Protein AF-F0XWU5-F1 (afdb_monomer)

InterPro domains:
  IPR020471 Aldo-keto reductase [PR00069] (4-21)
  IPR020471 Aldo-keto reductase [PR00069] (38-67)
  IPR020471 Aldo-keto reductase [PTHR43827] (1-117)
  IPR023210 NADP-dependent oxidoreductase domain [PF00248] (1-75)
  IPR036812 NAD(P)-dependent oxidoreductase domain superfamily [G3DSA:3.20.20.100] (1-117)
  IPR036812 NAD(P)-dependent oxidoreductase domain superfamily [SSF51430] (1-117)

Organism: Aureococcus anophagefferens (NCBI:txid44056)

Mean predicted aligned error: 3.56 Å

Nearest PDB structures (foldseek):
  5jh1-assembly1_A  TM=9.362E-01  e=3.352E-09  Zea mays
  7f7j-assembly1_A-2  TM=9.513E-01  e=6.546E-09  Echinochloa colona
  5jh2-assembly1_A  TM=9.355E-01  e=9.780E-09  Zea mays
  4gac-assembly1_A  TM=9.478E-01  e=1.562E-08  Mus musculus
  3fx4-assembly1_A  TM=9.391E-01  e=2.854E-08  Sus scrofa

pLDDT: mean 94.15, std 7.0, range [68.81, 98.56]

Structure (mmCIF, N/CA/C/O backbone):
data_AF-F0XWU5-F1
#
_entry.id   AF-F0XWU5-F1
#
loop_
_atom_site.group_PDB
_atom_site.id
_atom_site.type_symbol
_atom_site.label_atom_id
_atom_site.label_alt_id
_atom_site.label_comp_id
_atom_site.label_asym_id
_atom_site.label_entity_id
_atom_site.label_seq_id
_atom_site.pdbx_PDB_ins_code
_atom_site.Cartn_x
_atom_site.Cartn_y
_atom_site.Cartn_z
_atom_site.occupancy
_atom_site.B_iso_or_equiv
_atom_site.auth_seq_id
_atom_site.auth_comp_id
_atom_site.auth_asym_id
_atom_site.auth_atom_id
_atom_site.pdbx_PDB_model_num
ATOM 1 N N . TRP A 1 1 ? -3.313 8.050 18.732 1.00 96.31 1 TRP A N 1
ATOM 2 C CA . TRP A 1 1 ? -4.480 7.362 18.143 1.00 96.31 1 TRP A CA 1
ATOM 3 C C . TRP A 1 1 ? -5.770 7.791 18.822 1.00 96.31 1 TRP A C 1
ATOM 5 O O . TRP A 1 1 ? -6.628 8.289 18.120 1.00 96.31 1 TRP A O 1
ATOM 15 N N . THR A 1 2 ? -5.887 7.705 20.153 1.00 96.94 2 THR A N 1
ATOM 16 C CA . THR A 1 2 ? -7.088 8.124 20.908 1.00 96.94 2 THR A CA 1
ATOM 17 C C . THR A 1 2 ? -7.624 9.510 20.526 1.00 96.94 2 THR A C 1
ATOM 19 O O . THR A 1 2 ? -8.811 9.639 20.256 1.00 96.94 2 THR A O 1
ATOM 22 N N . GLU A 1 3 ? -6.754 10.516 20.405 1.00 97.62 3 GLU A N 1
ATOM 23 C CA . GLU A 1 3 ? -7.139 11.867 19.953 1.00 97.62 3 GLU A CA 1
ATOM 24 C C . GLU A 1 3 ? -7.689 11.881 18.513 1.00 97.62 3 GLU A C 1
ATOM 26 O O . GLU A 1 3 ? -8.661 12.566 18.220 1.00 97.62 3 GLU A O 1
ATOM 31 N N . LEU A 1 4 ? -7.125 11.070 17.608 1.00 97.94 4 LEU A N 1
ATOM 32 C CA . LEU A 1 4 ? -7.639 10.928 16.239 1.00 97.94 4 LEU A CA 1
ATOM 33 C C . LEU A 1 4 ? -9.029 10.282 16.237 1.00 97.94 4 LEU A C 1
ATOM 35 O O . LEU A 1 4 ? -9.899 10.673 15.462 1.00 97.94 4 LEU A O 1
ATOM 39 N N . GLU A 1 5 ? -9.259 9.310 17.122 1.00 98.38 5 GLU A N 1
ATOM 40 C CA . GLU A 1 5 ? -10.584 8.717 17.291 1.00 98.38 5 GLU A CA 1
ATOM 41 C C . GLU A 1 5 ? -11.604 9.728 17.815 1.00 98.38 5 GLU A C 1
ATOM 43 O O . GLU A 1 5 ? -12.754 9.703 17.386 1.00 98.38 5 GLU A O 1
ATOM 48 N N . GLU A 1 6 ? -11.204 10.625 18.715 1.00 98.31 6 GLU A N 1
ATOM 49 C CA . GLU A 1 6 ? -12.055 11.722 19.180 1.00 98.31 6 GLU A CA 1
ATOM 5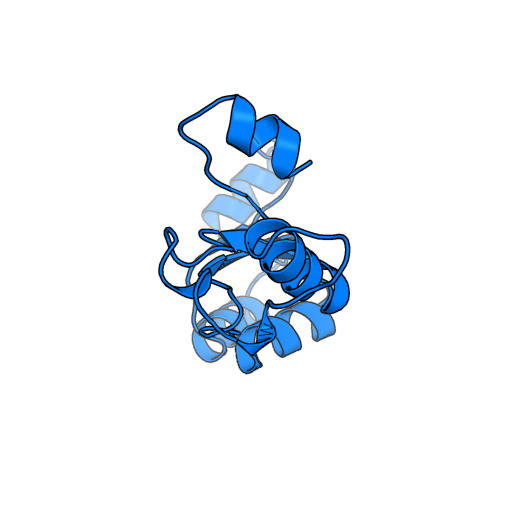0 C C . GLU A 1 6 ? -12.402 12.677 18.036 1.00 98.31 6 GLU A C 1
ATOM 52 O O . GLU A 1 6 ? -13.583 12.910 17.790 1.00 98.31 6 GLU A O 1
ATOM 57 N N . MET A 1 7 ? -11.418 13.097 17.235 1.00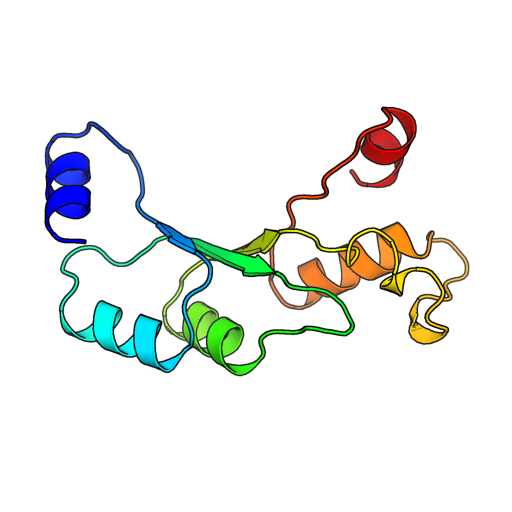 98.25 7 MET A N 1
ATOM 58 C CA . MET A 1 7 ? -11.669 13.914 16.039 1.00 98.25 7 MET A CA 1
ATOM 59 C C . MET A 1 7 ? -12.637 13.243 15.054 1.00 98.25 7 MET A C 1
ATOM 61 O O . MET A 1 7 ? -13.459 13.918 14.432 1.00 98.25 7 MET A O 1
ATOM 65 N N . HIS A 1 8 ? -12.559 11.918 14.900 1.00 98.38 8 HIS A N 1
ATOM 66 C CA . HIS A 1 8 ? -13.512 11.167 14.086 1.00 98.38 8 HIS A CA 1
ATOM 67 C C . HIS A 1 8 ? -14.916 11.164 14.711 1.00 98.38 8 HIS A C 1
ATOM 69 O O . HIS A 1 8 ? -15.900 11.379 14.005 1.00 98.38 8 HIS A O 1
ATOM 75 N N . ARG A 1 9 ? -15.039 10.940 16.028 1.00 98.06 9 ARG A N 1
ATOM 76 C CA . ARG A 1 9 ? -16.335 10.963 16.743 1.00 98.06 9 ARG A CA 1
ATOM 77 C C . ARG A 1 9 ? -16.998 12.341 16.698 1.00 98.06 9 ARG A C 1
ATOM 79 O O . ARG A 1 9 ? -18.214 12.421 16.576 1.00 98.06 9 ARG A O 1
ATOM 86 N N . GLU A 1 10 ? -16.204 13.405 16.740 1.00 98.31 10 GLU A N 1
ATOM 87 C CA . GLU A 1 10 ? -16.653 14.791 16.574 1.00 98.31 10 GLU A CA 1
ATOM 88 C C . GLU A 1 10 ? -17.018 15.144 15.119 1.00 98.31 10 GLU A C 1
ATOM 90 O O . GLU A 1 10 ? -17.480 16.251 14.849 1.00 98.31 10 GLU A O 1
ATOM 95 N N . GLY A 1 11 ? -16.790 14.238 14.161 1.00 98.06 11 GLY A N 1
ATOM 96 C CA . GLY A 1 11 ? -17.083 14.461 12.745 1.00 98.06 11 GLY A CA 1
ATOM 97 C C . GLY A 1 11 ? -16.094 15.385 12.024 1.00 98.06 11 GLY A C 1
ATOM 98 O O . GLY A 1 11 ? -16.362 15.791 10.895 1.00 98.06 11 GLY A O 1
ATOM 99 N N . LYS A 1 12 ? -14.941 15.708 12.630 1.00 98.31 12 LYS A N 1
ATOM 100 C CA . LYS A 1 12 ? -13.900 16.556 12.011 1.00 98.31 12 LYS A CA 1
ATOM 101 C C . LYS A 1 12 ? -13.182 15.853 10.860 1.00 98.31 12 LYS A C 1
ATOM 103 O O . LYS A 1 12 ? -12.686 16.506 9.945 1.00 98.31 12 LYS A O 1
ATOM 108 N N . VAL A 1 13 ? -13.116 14.524 10.910 1.00 98.00 13 VAL A N 1
ATOM 109 C CA . VAL A 1 13 ? -12.517 13.674 9.875 1.00 98.00 13 VAL A CA 1
ATOM 110 C C . VAL A 1 13 ? -13.427 12.485 9.583 1.00 98.00 13 VAL A C 1
ATOM 112 O O . VAL A 1 13 ? -14.087 11.967 10.478 1.00 98.00 13 VAL A O 1
ATOM 115 N N . ARG A 1 14 ? -13.461 12.044 8.320 1.00 97.62 14 ARG A N 1
ATOM 116 C CA . ARG A 1 14 ? -14.330 10.937 7.869 1.00 97.62 14 ARG A CA 1
ATOM 117 C C . ARG A 1 14 ? -13.704 9.550 8.011 1.00 97.62 14 ARG A C 1
ATOM 119 O O . ARG A 1 14 ? -14.414 8.558 7.937 1.00 97.62 14 ARG A O 1
ATOM 126 N N . ALA A 1 15 ? -12.380 9.482 8.112 1.00 97.25 15 ALA A N 1
ATOM 127 C CA . ALA A 1 15 ? -11.623 8.241 8.187 1.00 97.25 15 ALA A CA 1
ATOM 128 C C . ALA A 1 15 ? -10.273 8.503 8.857 1.00 97.25 15 ALA A C 1
ATOM 130 O O . ALA A 1 15 ? -9.759 9.622 8.804 1.00 97.25 15 ALA A O 1
ATOM 131 N N . LEU A 1 16 ? -9.705 7.460 9.458 1.00 98.38 16 LEU A N 1
ATOM 132 C CA . LEU A 1 16 ? -8.388 7.488 10.087 1.00 98.38 16 LEU A CA 1
ATOM 133 C C . LEU A 1 16 ? -7.441 6.560 9.336 1.00 98.38 16 LEU A C 1
ATOM 135 O O . LEU A 1 16 ? -7.856 5.511 8.849 1.00 98.38 16 LEU A O 1
ATOM 139 N N . GLY A 1 17 ? -6.168 6.923 9.271 1.00 97.88 17 GLY A N 1
ATOM 140 C CA . GLY A 1 17 ? -5.134 6.125 8.629 1.00 97.88 17 GLY A CA 1
ATOM 141 C C . GLY A 1 17 ? -3.842 6.149 9.423 1.00 97.88 17 GLY A C 1
ATOM 142 O O . GLY A 1 17 ? -3.667 6.966 10.329 1.00 97.88 17 GLY A O 1
ATOM 143 N N . VAL A 1 18 ? -2.943 5.242 9.075 1.00 98.25 18 VAL A N 1
ATOM 144 C CA . VAL A 1 18 ? -1.571 5.209 9.585 1.00 98.25 18 VAL A CA 1
ATOM 145 C C . VAL A 1 18 ? -0.601 5.136 8.419 1.00 98.25 18 VAL A C 1
ATOM 147 O O . VAL A 1 18 ? -0.968 4.694 7.332 1.00 98.25 18 VAL A O 1
ATOM 150 N N . CYS A 1 19 ? 0.645 5.536 8.640 1.00 97.38 19 CYS A N 1
ATOM 151 C CA . CYS A 1 19 ? 1.684 5.394 7.637 1.00 97.38 19 CYS A CA 1
ATOM 152 C C . CYS A 1 19 ? 3.011 4.950 8.248 1.00 97.38 19 CYS A C 1
ATOM 154 O O . CYS A 1 19 ? 3.284 5.223 9.418 1.00 97.38 19 CYS A O 1
ATOM 156 N N . ASN A 1 20 ? 3.827 4.259 7.447 1.00 96.69 20 ASN A N 1
ATOM 157 C CA . ASN A 1 20 ? 5.208 3.883 7.770 1.00 96.69 20 ASN A CA 1
ATOM 158 C C . ASN A 1 20 ? 5.372 3.162 9.130 1.00 96.69 20 ASN A C 1
ATOM 160 O O . ASN A 1 20 ? 6.336 3.397 9.860 1.00 96.69 20 ASN A O 1
ATOM 164 N N . MET A 1 21 ? 4.429 2.280 9.482 1.00 96.81 21 MET A N 1
ATOM 165 C CA . MET A 1 21 ? 4.501 1.454 10.695 1.00 96.81 21 MET A CA 1
ATOM 166 C C . MET A 1 21 ? 4.887 0.015 10.351 1.00 96.81 21 MET A C 1
ATOM 168 O O . MET A 1 21 ? 4.253 -0.630 9.527 1.00 96.81 21 MET A O 1
ATOM 172 N N . SER A 1 22 ? 5.863 -0.547 11.058 1.00 96.25 22 SER A N 1
ATOM 173 C CA . SER A 1 22 ? 6.144 -1.987 10.980 1.00 96.25 22 SER A CA 1
ATOM 174 C C . SER A 1 22 ? 4.919 -2.836 11.365 1.00 96.25 22 SER A C 1
ATOM 176 O O . SER A 1 22 ? 4.070 -2.400 12.151 1.00 96.25 22 SER A O 1
ATOM 178 N N . ALA A 1 23 ? 4.857 -4.085 10.891 1.00 96.88 23 ALA A N 1
ATOM 179 C CA . ALA A 1 23 ? 3.780 -5.010 11.256 1.00 96.88 23 ALA A CA 1
ATOM 180 C C . ALA A 1 23 ? 3.592 -5.148 12.788 1.00 96.88 23 ALA A C 1
ATOM 182 O O . ALA A 1 23 ? 2.459 -4.992 13.242 1.00 96.88 23 ALA A O 1
ATOM 183 N N . PRO A 1 24 ? 4.645 -5.282 13.629 1.00 97.88 24 PRO A N 1
ATOM 184 C CA . PRO A 1 24 ? 4.467 -5.318 15.085 1.00 97.88 24 PRO A CA 1
ATOM 185 C C . PRO A 1 24 ? 3.909 -4.019 15.679 1.00 97.88 24 PRO A C 1
ATOM 187 O O . PRO A 1 24 ? 3.201 -4.052 16.686 1.00 97.88 24 PRO A O 1
ATOM 190 N N . GLN A 1 25 ? 4.236 -2.857 15.104 1.00 97.69 25 GLN A N 1
ATOM 191 C CA . GLN A 1 25 ? 3.648 -1.588 15.540 1.00 97.69 25 GLN A CA 1
ATOM 192 C C . GLN A 1 25 ? 2.158 -1.525 15.185 1.00 97.69 25 GLN A C 1
ATOM 194 O O . GLN A 1 25 ? 1.362 -1.114 16.032 1.00 97.69 25 GLN A O 1
ATOM 199 N N . LEU A 1 26 ? 1.782 -1.958 13.976 1.00 98.25 26 LEU A N 1
ATOM 200 C CA . LEU A 1 26 ? 0.384 -2.024 13.552 1.00 98.25 26 LEU A CA 1
ATOM 201 C C . LEU A 1 26 ? -0.405 -3.022 14.412 1.00 98.25 26 LEU A C 1
ATOM 203 O O . LEU A 1 26 ? -1.453 -2.667 14.939 1.00 98.25 26 LEU A O 1
ATOM 207 N N . GLU A 1 27 ? 0.120 -4.220 14.670 1.00 98.12 27 GLU A N 1
ATOM 208 C CA . GLU A 1 27 ? -0.523 -5.192 15.567 1.00 98.12 27 GLU A CA 1
ATOM 209 C C . GLU A 1 27 ? -0.741 -4.638 16.976 1.00 98.12 27 GLU A C 1
ATOM 211 O O . GLU A 1 27 ? -1.788 -4.871 17.579 1.00 98.12 27 GLU A O 1
ATOM 216 N N . ARG A 1 28 ? 0.231 -3.890 17.519 1.00 98.06 28 ARG A N 1
ATOM 217 C CA . ARG A 1 28 ? 0.057 -3.228 18.819 1.00 98.06 28 ARG A CA 1
ATOM 218 C C . ARG A 1 28 ? -1.083 -2.220 18.784 1.00 98.06 28 ARG A C 1
ATOM 220 O O . ARG A 1 28 ? -1.876 -2.220 19.718 1.00 98.06 28 ARG A O 1
ATOM 227 N N . LEU A 1 29 ? -1.183 -1.409 17.732 1.00 98.12 29 LEU A N 1
ATOM 228 C CA . LEU A 1 29 ? -2.290 -0.469 17.560 1.00 98.12 29 LEU A CA 1
ATOM 229 C C . LEU A 1 29 ? -3.642 -1.195 17.521 1.00 98.12 29 LEU A C 1
ATOM 231 O O . LEU A 1 29 ? -4.561 -0.832 18.253 1.00 98.12 29 LEU A O 1
ATOM 235 N N . LEU A 1 30 ? -3.736 -2.259 16.722 1.00 98.12 30 LEU A N 1
ATOM 236 C CA . LEU A 1 30 ? -4.973 -3.017 16.525 1.00 98.12 30 LEU A CA 1
ATOM 237 C C . LEU A 1 30 ? -5.492 -3.710 17.792 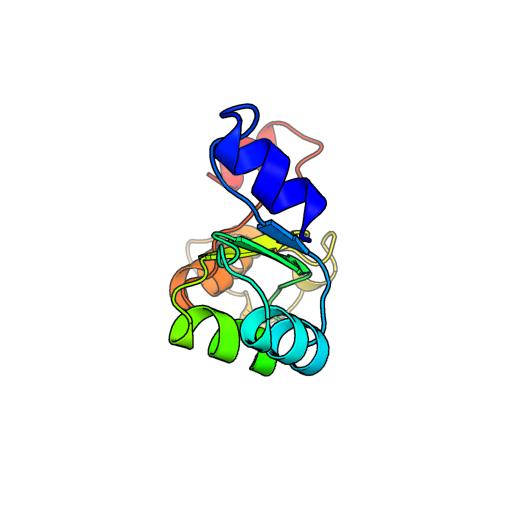1.00 98.12 30 LEU A C 1
ATOM 239 O O . LEU A 1 30 ? -6.675 -4.032 17.866 1.00 98.12 30 LEU A O 1
ATOM 243 N N . LYS A 1 31 ? -4.636 -3.915 18.801 1.00 97.75 31 LYS A N 1
ATOM 244 C CA . LYS A 1 31 ? -5.036 -4.478 20.100 1.00 97.75 31 LYS A CA 1
ATOM 245 C C . LYS A 1 31 ? -5.824 -3.506 20.977 1.00 97.75 31 LYS A C 1
ATOM 247 O O . LYS A 1 31 ? -6.546 -3.973 21.851 1.00 97.75 31 LYS A O 1
ATOM 252 N N . PHE A 1 32 ? -5.662 -2.193 20.798 1.00 96.56 32 PHE A N 1
ATOM 253 C CA . PHE A 1 32 ? -6.294 -1.199 21.678 1.00 96.56 32 PHE A CA 1
ATOM 254 C C . PHE A 1 32 ? -7.143 -0.154 20.951 1.00 96.56 32 PHE A C 1
ATOM 256 O O . PHE A 1 32 ? -7.883 0.569 21.615 1.00 96.56 32 PHE A O 1
ATOM 263 N N . CYS A 1 33 ? -7.048 -0.030 19.623 1.00 97.38 33 CYS A N 1
ATOM 264 C CA . CYS A 1 33 ? -7.859 0.938 18.893 1.00 97.38 33 CYS A CA 1
ATOM 265 C C . CYS A 1 33 ? -9.352 0.576 18.948 1.00 97.38 33 CYS A C 1
ATOM 267 O O . CYS A 1 33 ? -9.736 -0.563 18.671 1.00 97.38 33 CYS A O 1
ATOM 269 N N . ALA A 1 34 ? -10.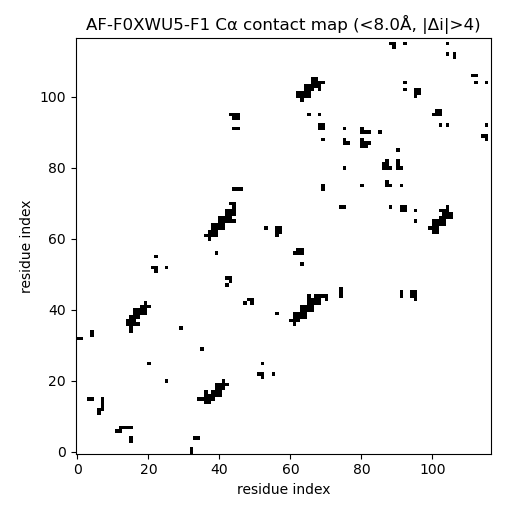200 1.557 19.246 1.00 97.44 34 ALA A N 1
ATOM 270 C CA . ALA A 1 34 ? -11.650 1.424 19.136 1.00 97.44 34 ALA A CA 1
ATOM 271 C C . ALA A 1 34 ? -12.114 1.637 17.687 1.00 97.44 34 ALA A C 1
ATOM 273 O O . ALA A 1 34 ? -13.039 0.973 17.221 1.00 97.44 34 ALA A O 1
ATOM 274 N N . ILE A 1 35 ? -11.455 2.545 16.964 1.00 97.75 35 ILE A N 1
ATOM 275 C CA . ILE A 1 35 ? -11.656 2.766 15.531 1.00 97.75 35 ILE A CA 1
ATOM 276 C C . ILE A 1 35 ? -10.431 2.211 14.816 1.00 97.75 35 ILE A C 1
ATOM 278 O O . ILE A 1 35 ? -9.316 2.659 15.068 1.00 97.75 35 ILE A O 1
ATOM 282 N N . ARG A 1 36 ? -10.624 1.228 13.934 1.00 97.50 36 ARG A N 1
ATOM 283 C CA . ARG A 1 36 ? -9.533 0.657 13.133 1.00 97.50 36 ARG A CA 1
ATOM 284 C C . ARG A 1 36 ? -9.088 1.650 12.049 1.00 97.50 36 ARG A C 1
ATOM 286 O O . ARG A 1 36 ? -9.940 2.356 11.508 1.00 97.50 36 ARG A O 1
ATOM 293 N N . PRO A 1 37 ? -7.788 1.711 11.706 1.00 98.38 37 PRO A N 1
ATOM 294 C CA . PRO A 1 37 ? -7.339 2.479 10.549 1.00 98.38 37 PRO A CA 1
ATOM 295 C C . PRO A 1 37 ? -8.023 1.960 9.281 1.00 98.38 37 PRO A C 1
ATOM 297 O O . PRO A 1 37 ? -8.074 0.757 9.045 1.00 98.38 37 PRO A O 1
ATOM 300 N N . ALA A 1 38 ? -8.539 2.868 8.461 1.00 98.31 38 ALA A N 1
ATOM 301 C CA . ALA A 1 38 ? -9.121 2.555 7.162 1.00 98.31 38 ALA A CA 1
ATOM 302 C C . ALA A 1 38 ? -8.042 2.370 6.085 1.00 98.31 38 ALA A C 1
ATOM 304 O O . ALA A 1 38 ? -8.237 1.595 5.149 1.00 98.31 38 ALA A O 1
ATOM 305 N N . VAL A 1 39 ? -6.907 3.065 6.224 1.00 98.38 39 VAL A N 1
ATOM 306 C CA . VAL A 1 39 ? -5.782 2.996 5.287 1.00 98.38 39 VAL A CA 1
ATOM 307 C C . VAL A 1 39 ? -4.447 2.858 6.017 1.00 98.38 39 VAL A C 1
ATOM 309 O O . VAL A 1 39 ? -4.246 3.433 7.092 1.00 98.38 39 VAL A O 1
ATOM 312 N N . TYR A 1 40 ? -3.541 2.103 5.409 1.00 98.56 40 TYR A N 1
ATOM 313 C CA . TYR A 1 40 ? -2.129 2.017 5.744 1.00 98.56 40 TYR A CA 1
ATOM 314 C C . TYR A 1 40 ? -1.315 2.492 4.538 1.00 98.56 40 TYR A C 1
ATOM 316 O O . TYR A 1 40 ? -1.402 1.902 3.460 1.00 98.56 40 TYR A O 1
ATOM 324 N N . GLU A 1 41 ? -0.532 3.551 4.713 1.00 98.12 41 GLU A N 1
ATOM 325 C CA . GLU A 1 41 ? 0.308 4.116 3.657 1.00 98.12 41 GLU A CA 1
ATOM 326 C C . GLU A 1 41 ? 1.794 3.808 3.901 1.00 98.12 41 GLU A C 1
ATOM 328 O O . GLU A 1 41 ? 2.313 4.044 4.994 1.00 98.12 41 GLU A O 1
ATOM 333 N N . ALA A 1 42 ? 2.511 3.284 2.910 1.00 97.00 42 ALA A N 1
ATOM 334 C CA . ALA A 1 42 ? 3.951 3.040 3.031 1.00 97.00 42 ALA A CA 1
ATOM 335 C C . ALA A 1 42 ? 4.649 3.024 1.676 1.00 97.00 42 ALA A C 1
ATOM 337 O O . ALA A 1 42 ? 4.004 2.925 0.635 1.00 97.00 42 ALA A O 1
ATOM 338 N N . GLU A 1 43 ? 5.980 3.062 1.706 1.00 95.88 43 GLU A N 1
ATOM 339 C CA . GLU A 1 43 ? 6.782 2.822 0.516 1.00 95.88 43 GLU A CA 1
ATOM 340 C C . GLU A 1 43 ? 6.527 1.390 0.065 1.00 95.88 43 GLU A C 1
ATOM 342 O O . GLU A 1 43 ? 6.735 0.450 0.844 1.00 95.88 43 GLU A O 1
ATOM 347 N N . SER A 1 44 ? 6.058 1.219 -1.172 1.00 96.00 44 SER A N 1
ATOM 348 C CA . SER A 1 44 ? 5.937 -0.110 -1.755 1.00 96.00 44 SER A CA 1
ATOM 349 C C . SER A 1 44 ? 6.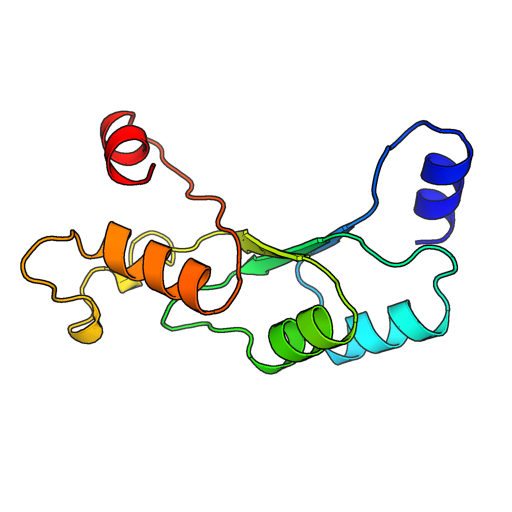150 -0.118 -3.259 1.00 96.00 44 SER A C 1
ATOM 351 O O . SER A 1 44 ? 5.484 0.591 -4.004 1.00 96.00 44 SER A O 1
ATOM 353 N N . HIS A 1 45 ? 7.087 -0.945 -3.708 1.00 95.75 45 HIS A N 1
ATOM 354 C CA . HIS A 1 45 ? 7.444 -1.120 -5.114 1.00 95.75 45 HIS A CA 1
ATOM 355 C C . HIS A 1 45 ? 8.016 -2.525 -5.336 1.00 95.75 45 HIS A C 1
ATOM 357 O O . HIS A 1 45 ? 8.163 -3.308 -4.394 1.00 95.75 45 HIS A O 1
ATOM 363 N N . ILE A 1 46 ? 8.374 -2.859 -6.578 1.00 96.19 46 ILE A N 1
ATOM 364 C CA . ILE A 1 46 ? 8.814 -4.214 -6.958 1.00 96.19 46 ILE A CA 1
ATOM 365 C C . ILE A 1 46 ? 10.003 -4.760 -6.141 1.00 96.19 46 ILE A C 1
ATOM 367 O O . ILE A 1 46 ? 10.098 -5.967 -5.935 1.00 96.19 46 ILE A O 1
ATOM 371 N N . LEU A 1 47 ? 10.868 -3.880 -5.623 1.00 96.38 47 LEU A N 1
ATOM 372 C CA . LEU A 1 47 ? 12.024 -4.233 -4.783 1.00 96.38 47 LEU A CA 1
ATOM 373 C C . LEU A 1 47 ? 11.771 -4.057 -3.273 1.00 96.38 47 LEU A C 1
ATOM 375 O O . LEU A 1 47 ? 12.569 -4.527 -2.467 1.00 96.38 47 LEU A O 1
ATOM 379 N N . HIS A 1 48 ? 10.674 -3.408 -2.872 1.00 96.44 48 HIS A N 1
ATOM 380 C CA . HIS A 1 48 ? 10.322 -3.188 -1.468 1.00 96.44 48 HIS A CA 1
ATOM 381 C C . HIS A 1 48 ? 8.835 -3.458 -1.241 1.00 96.44 48 HIS A C 1
ATOM 383 O O . HIS A 1 48 ? 7.980 -2.579 -1.234 1.00 96.44 48 HIS A O 1
ATOM 389 N N . GLN A 1 49 ? 8.507 -4.735 -1.104 1.00 95.44 49 GLN A N 1
ATOM 390 C CA . GLN A 1 49 ? 7.132 -5.210 -1.211 1.00 95.44 49 GLN A C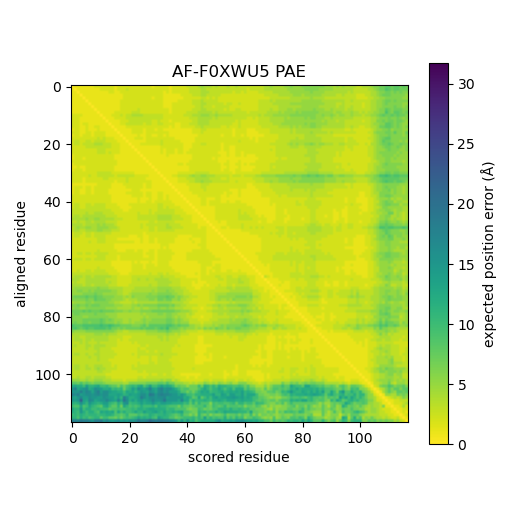A 1
ATOM 391 C C . GLN A 1 49 ? 6.349 -5.176 0.101 1.00 95.44 49 GLN A C 1
ATOM 393 O O . GLN A 1 49 ? 5.143 -5.385 0.062 1.00 95.44 49 GLN A O 1
ATOM 398 N N . GLN A 1 50 ? 6.985 -4.946 1.253 1.00 95.56 50 GLN A N 1
ATOM 399 C CA . GLN A 1 50 ? 6.285 -4.832 2.542 1.00 95.56 50 GLN A CA 1
ATOM 400 C C . GLN A 1 50 ? 5.373 -6.041 2.871 1.00 95.56 50 GLN A C 1
ATOM 402 O O . GLN A 1 50 ? 4.272 -5.868 3.394 1.00 95.56 50 GLN A O 1
ATOM 407 N N . HIS A 1 51 ? 5.793 -7.268 2.526 1.00 95.81 51 HIS A N 1
ATOM 408 C CA . HIS A 1 51 ? 4.938 -8.468 2.557 1.00 95.81 51 HIS A CA 1
ATOM 409 C C . HIS A 1 51 ? 4.155 -8.644 3.863 1.00 95.81 51 HIS A C 1
ATOM 411 O O . HIS A 1 51 ? 2.934 -8.794 3.822 1.00 95.81 51 HIS A O 1
ATOM 417 N N . ASP A 1 52 ? 4.834 -8.564 5.008 1.00 96.50 52 ASP A N 1
ATOM 418 C CA . ASP A 1 52 ? 4.230 -8.842 6.313 1.00 96.50 52 ASP A CA 1
ATOM 419 C C . ASP A 1 52 ? 3.136 -7.834 6.676 1.00 96.50 52 ASP A C 1
ATOM 421 O O . ASP A 1 52 ? 2.035 -8.212 7.084 1.00 96.50 52 ASP A O 1
ATOM 425 N N . VAL A 1 53 ? 3.413 -6.536 6.503 1.00 97.62 53 VAL A N 1
ATOM 426 C CA . VAL A 1 53 ? 2.448 -5.487 6.851 1.00 97.62 53 VAL A CA 1
ATOM 427 C C . VAL A 1 53 ? 1.300 -5.430 5.847 1.00 97.62 53 VAL A C 1
ATOM 429 O O . VAL A 1 53 ? 0.165 -5.208 6.261 1.00 97.62 53 VAL A O 1
ATOM 432 N N . VAL A 1 54 ? 1.537 -5.717 4.560 1.00 97.56 54 VAL A N 1
ATOM 433 C CA . VAL A 1 54 ? 0.450 -5.809 3.571 1.00 97.56 54 VAL A CA 1
ATOM 434 C C . VAL A 1 54 ? -0.459 -7.002 3.855 1.00 97.56 54 VAL A C 1
ATOM 436 O O . VAL A 1 54 ? -1.677 -6.835 3.875 1.00 97.56 54 VAL A O 1
ATOM 439 N N . ALA A 1 55 ? 0.101 -8.173 4.163 1.00 97.81 55 ALA A N 1
ATOM 440 C CA . ALA A 1 55 ? -0.691 -9.344 4.535 1.00 97.81 55 ALA A CA 1
ATOM 441 C C . ALA A 1 55 ? -1.516 -9.100 5.813 1.00 97.81 55 ALA A C 1
ATOM 443 O O . ALA A 1 55 ? -2.682 -9.498 5.892 1.00 97.81 55 ALA A O 1
ATOM 444 N N . LEU A 1 56 ? -0.935 -8.414 6.805 1.00 98.38 56 LEU A N 1
ATOM 445 C CA . LEU A 1 56 ? -1.653 -7.959 7.996 1.00 98.38 56 LEU A CA 1
ATOM 446 C C . LEU A 1 56 ? -2.791 -6.997 7.627 1.00 98.38 56 LEU A C 1
ATOM 448 O O . LEU A 1 56 ? -3.918 -7.207 8.066 1.00 98.38 56 LEU A O 1
ATOM 452 N N . CYS A 1 57 ? -2.538 -5.990 6.790 1.00 98.44 57 CYS A N 1
ATOM 453 C CA . CYS A 1 57 ? -3.566 -5.042 6.363 1.00 98.44 57 CYS A CA 1
ATOM 454 C C . CYS A 1 57 ? -4.731 -5.740 5.654 1.00 98.44 57 CYS A C 1
ATOM 456 O O . CYS A 1 57 ? -5.884 -5.513 6.017 1.00 98.44 57 CYS A O 1
ATOM 458 N N . HIS A 1 58 ? -4.454 -6.646 4.713 1.00 98.12 58 HIS A N 1
ATOM 459 C CA . HIS A 1 58 ? -5.497 -7.402 4.011 1.00 98.12 58 HIS A CA 1
ATOM 460 C C . HIS A 1 58 ? -6.345 -8.248 4.960 1.00 98.12 58 HIS A C 1
ATOM 462 O O . HIS A 1 58 ? -7.574 -8.211 4.879 1.00 98.12 58 HIS A O 1
ATOM 468 N N . ARG A 1 59 ? -5.712 -8.963 5.900 1.00 98.06 59 ARG A N 1
ATOM 469 C CA . ARG A 1 59 ? -6.421 -9.763 6.913 1.00 98.06 59 ARG A CA 1
ATOM 470 C C . ARG A 1 59 ? -7.341 -8.904 7.781 1.00 98.06 59 ARG A C 1
ATOM 472 O O . ARG A 1 59 ? -8.462 -9.306 8.083 1.00 98.06 59 ARG A O 1
ATOM 479 N N . GLU A 1 60 ? -6.874 -7.721 8.157 1.00 98.00 60 GLU A N 1
ATOM 480 C CA . GLU A 1 60 ? -7.585 -6.793 9.039 1.00 98.00 60 GLU A CA 1
ATOM 481 C C . GLU A 1 60 ? -8.519 -5.837 8.274 1.00 98.00 60 GLU A C 1
ATOM 483 O O . GLU A 1 60 ? -9.132 -4.962 8.890 1.00 98.00 60 GLU A O 1
ATOM 488 N N . LYS A 1 61 ? -8.664 -6.029 6.950 1.00 97.81 61 LYS A N 1
ATOM 489 C CA . LYS A 1 61 ? -9.494 -5.226 6.032 1.00 97.81 61 LYS A CA 1
ATOM 490 C C . LYS A 1 61 ? -9.114 -3.739 6.000 1.00 97.81 61 LYS A C 1
ATOM 492 O O . LYS A 1 61 ? -9.976 -2.873 5.876 1.00 97.81 61 LYS A O 1
ATOM 497 N N . ILE A 1 62 ? -7.820 -3.459 6.103 1.00 98.56 62 ILE A N 1
ATOM 498 C CA . ILE A 1 62 ? -7.217 -2.130 5.988 1.00 98.56 62 ILE A CA 1
ATOM 499 C C . ILE A 1 62 ? -6.754 -1.957 4.538 1.00 98.56 62 ILE A C 1
ATOM 501 O O . ILE A 1 62 ? -6.031 -2.808 4.013 1.00 98.56 62 ILE A O 1
ATOM 505 N N . ALA A 1 63 ? -7.159 -0.869 3.882 1.00 98.44 63 ALA A N 1
ATOM 506 C CA . ALA A 1 63 ? -6.685 -0.567 2.535 1.00 98.44 63 ALA A CA 1
ATOM 507 C C . ALA A 1 63 ? -5.188 -0.227 2.564 1.00 98.44 63 ALA A C 1
ATOM 509 O O . ALA A 1 63 ? -4.725 0.462 3.470 1.00 98.44 63 ALA A O 1
ATOM 510 N N . VAL A 1 64 ? -4.431 -0.679 1.568 1.00 98.38 64 VAL A N 1
ATOM 511 C CA . VAL A 1 64 ? -3.001 -0.367 1.462 1.00 98.38 64 VAL A CA 1
ATOM 512 C C . VAL A 1 64 ? -2.788 0.657 0.361 1.00 98.38 64 VAL A C 1
ATOM 514 O O . VAL A 1 64 ? -3.326 0.504 -0.736 1.00 98.38 64 VAL A O 1
ATOM 517 N N . LEU A 1 65 ? -1.992 1.681 0.659 1.00 97.94 65 LEU A N 1
ATOM 518 C CA . LEU A 1 65 ? -1.628 2.744 -0.265 1.00 97.94 65 LEU A CA 1
ATOM 519 C C . LEU A 1 65 ? -0.101 2.836 -0.380 1.00 97.94 65 LEU A C 1
ATOM 521 O O . LEU A 1 65 ? 0.589 3.169 0.579 1.00 97.94 65 LEU A O 1
ATOM 525 N N . ALA A 1 66 ? 0.432 2.516 -1.552 1.00 96.81 66 ALA A N 1
ATOM 526 C CA . ALA A 1 66 ? 1.841 2.661 -1.865 1.00 96.81 66 ALA A CA 1
ATOM 527 C C . ALA A 1 66 ? 2.154 4.119 -2.207 1.00 96.81 66 ALA A C 1
ATOM 529 O O . ALA A 1 66 ? 1.729 4.625 -3.252 1.00 96.81 66 ALA A O 1
ATOM 530 N N . HIS A 1 67 ? 2.944 4.775 -1.359 1.00 93.81 67 HIS A N 1
ATOM 531 C CA . HIS A 1 67 ? 3.717 5.932 -1.796 1.00 93.81 67 HIS A CA 1
ATOM 532 C C . HIS A 1 67 ? 5.003 5.454 -2.478 1.00 93.81 67 HIS A C 1
ATOM 534 O O . HIS A 1 67 ? 5.451 4.321 -2.295 1.00 93.81 67 HIS A O 1
ATOM 540 N N . THR A 1 68 ? 5.571 6.309 -3.327 1.00 93.44 68 THR A N 1
ATOM 541 C CA . THR A 1 68 ? 6.800 6.013 -4.086 1.00 93.44 68 THR A CA 1
ATOM 542 C C . THR A 1 68 ? 6.746 4.676 -4.865 1.00 93.44 68 THR A C 1
ATOM 544 O O . THR A 1 68 ? 7.706 3.903 -4.840 1.00 93.44 68 THR A O 1
ATOM 547 N N . PRO A 1 69 ? 5.666 4.383 -5.622 1.00 94.38 69 PRO A N 1
ATOM 548 C CA . PRO A 1 69 ? 5.479 3.078 -6.272 1.00 94.38 69 PRO A CA 1
ATOM 549 C C . PRO A 1 69 ? 6.534 2.738 -7.337 1.00 94.38 69 PRO A C 1
ATOM 551 O O . PRO A 1 69 ? 6.687 1.581 -7.723 1.00 94.38 69 PRO A O 1
ATOM 554 N N . LEU A 1 70 ? 7.281 3.746 -7.795 1.00 94.38 70 LEU A N 1
ATOM 555 C CA . LEU A 1 70 ? 8.358 3.628 -8.777 1.00 94.38 70 LEU A CA 1
ATOM 556 C C . LEU A 1 70 ? 9.762 3.695 -8.147 1.00 94.38 70 LEU A C 1
ATOM 558 O O . LEU A 1 70 ? 10.740 3.838 -8.876 1.00 94.38 70 LEU A O 1
ATOM 562 N N . GLY A 1 71 ? 9.895 3.686 -6.813 1.00 91.88 71 GLY A N 1
ATOM 563 C CA . GLY A 1 71 ? 11.198 3.791 -6.135 1.00 91.88 71 GLY A CA 1
ATOM 564 C C . GLY A 1 71 ? 12.008 5.023 -6.567 1.00 91.88 71 GLY A C 1
ATOM 565 O O . GLY A 1 71 ? 13.212 4.926 -6.789 1.00 91.88 71 GLY A O 1
ATOM 566 N N . GLN A 1 72 ? 11.336 6.154 -6.814 1.00 90.25 72 GLN A N 1
ATOM 567 C CA . GLN A 1 72 ? 11.933 7.375 -7.384 1.00 90.25 72 GLN A CA 1
ATOM 568 C C . GLN A 1 72 ? 12.626 7.167 -8.749 1.00 90.25 72 GLN A C 1
ATOM 570 O O . GLN A 1 72 ? 13.547 7.895 -9.106 1.00 90.25 72 GLN A O 1
ATOM 575 N N . GLY A 1 73 ? 12.186 6.171 -9.521 1.00 90.44 73 GLY A N 1
ATOM 576 C CA . GLY A 1 73 ? 12.751 5.800 -10.819 1.00 90.44 73 GLY A CA 1
ATOM 577 C C . GLY A 1 73 ? 13.819 4.706 -10.749 1.00 90.44 73 GLY A C 1
ATOM 578 O O . GLY A 1 73 ? 14.108 4.094 -11.770 1.00 90.44 73 GLY A O 1
ATOM 579 N N . SER A 1 74 ? 14.351 4.390 -9.561 1.00 92.31 74 SER A N 1
ATOM 580 C CA . SER A 1 74 ? 15.446 3.414 -9.395 1.00 92.31 74 SER A CA 1
ATOM 581 C C . SER A 1 74 ? 15.086 1.984 -9.812 1.00 92.31 74 SER A C 1
ATOM 583 O O . SER A 1 74 ? 15.967 1.159 -10.048 1.00 92.31 74 SER A O 1
ATOM 585 N N . VAL A 1 75 ? 13.791 1.680 -9.905 1.00 93.31 75 VAL A N 1
ATOM 586 C CA . VAL A 1 75 ? 13.301 0.346 -10.256 1.00 93.31 75 VAL A CA 1
ATOM 587 C C . VAL A 1 75 ? 12.989 0.194 -11.743 1.00 93.31 75 VAL A C 1
ATOM 589 O O . VAL A 1 75 ? 12.711 -0.919 -12.167 1.00 93.31 75 VAL A O 1
ATOM 592 N N . LEU A 1 76 ? 13.011 1.271 -12.534 1.00 94.12 76 LEU A N 1
ATOM 593 C CA . LEU A 1 76 ? 12.511 1.250 -13.916 1.00 94.12 76 LEU A CA 1
ATOM 594 C C . LEU A 1 76 ? 13.395 0.441 -14.876 1.00 94.12 76 LEU A C 1
ATOM 596 O O . LEU A 1 76 ? 12.888 -0.081 -15.863 1.00 94.12 76 LEU A O 1
ATOM 600 N N . ASP A 1 77 ? 14.676 0.270 -14.549 1.00 94.81 77 ASP A N 1
ATOM 601 C CA . ASP A 1 77 ? 15.629 -0.512 -15.351 1.00 94.81 77 ASP A CA 1
ATOM 602 C C . ASP A 1 77 ? 15.610 -2.018 -15.019 1.00 94.81 77 ASP A C 1
ATOM 604 O O . ASP A 1 77 ? 16.407 -2.797 -15.547 1.00 94.81 77 ASP A O 1
ATOM 608 N N . GLN A 1 78 ? 14.730 -2.461 -14.113 1.00 96.12 78 GLN A N 1
ATOM 609 C CA . GLN A 1 78 ? 14.653 -3.869 -13.731 1.00 96.12 78 GLN A CA 1
ATOM 610 C C . GLN A 1 78 ? 14.097 -4.709 -14.885 1.00 96.12 78 GLN A C 1
ATOM 612 O O . GLN A 1 78 ? 12.998 -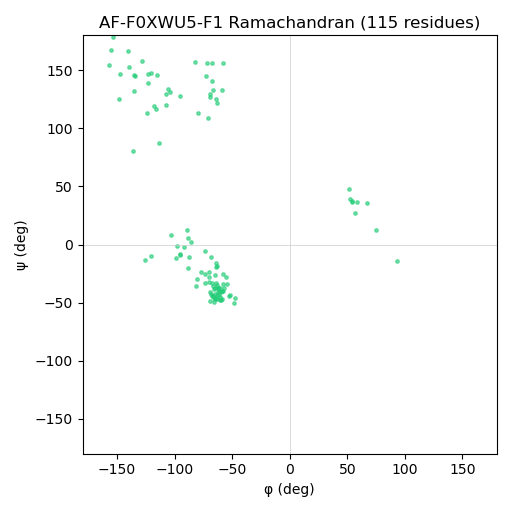4.465 -15.378 1.00 96.12 78 GLN A O 1
ATOM 617 N N . ALA A 1 79 ? 14.819 -5.766 -15.268 1.00 95.31 79 ALA A N 1
ATOM 618 C CA . ALA A 1 79 ? 14.438 -6.634 -16.387 1.00 95.31 79 ALA A CA 1
ATOM 619 C C . ALA A 1 79 ? 13.050 -7.285 -16.218 1.00 95.31 79 ALA A C 1
ATOM 621 O O . ALA A 1 79 ? 12.391 -7.596 -17.206 1.00 95.31 79 ALA A O 1
ATOM 622 N N . CYS A 1 80 ? 12.579 -7.459 -14.978 1.00 94.56 80 CYS A N 1
ATOM 623 C CA . CYS A 1 80 ? 11.240 -7.978 -14.687 1.00 94.56 80 CYS A CA 1
ATOM 624 C C . CYS A 1 80 ? 10.096 -7.023 -15.070 1.00 94.56 80 CYS A C 1
ATOM 626 O O . CYS A 1 80 ? 8.944 -7.446 -15.061 1.00 94.56 80 CYS A O 1
ATOM 628 N N . LEU A 1 81 ? 10.397 -5.764 -15.405 1.00 95.94 81 LEU A N 1
ATOM 629 C CA . LEU A 1 81 ? 9.424 -4.784 -15.889 1.00 95.94 81 LEU A CA 1
ATOM 630 C C . LEU A 1 81 ? 9.304 -4.752 -17.418 1.00 95.94 81 LEU A C 1
ATOM 632 O O . LEU A 1 81 ? 8.506 -3.979 -17.945 1.00 95.94 81 LEU A O 1
ATOM 636 N N . ALA A 1 82 ? 10.091 -5.556 -18.140 1.00 95.38 82 ALA A N 1
ATOM 637 C CA . ALA A 1 82 ? 10.000 -5.631 -19.592 1.00 95.38 82 ALA A CA 1
ATOM 638 C C . ALA A 1 82 ? 8.625 -6.173 -20.018 1.00 95.38 82 ALA A C 1
ATOM 640 O O . ALA A 1 82 ? 8.211 -7.252 -19.593 1.00 95.38 82 ALA A O 1
ATOM 641 N N . HIS A 1 83 ? 7.927 -5.426 -20.873 1.00 96.31 83 HIS A N 1
ATOM 642 C CA . HIS A 1 83 ? 6.606 -5.782 -21.380 1.00 96.31 83 HIS A CA 1
ATOM 643 C C . HIS A 1 83 ? 6.432 -5.271 -22.814 1.00 96.31 83 HIS A C 1
ATOM 645 O O . HIS A 1 83 ? 6.968 -4.226 -23.173 1.00 96.31 83 HIS A O 1
ATOM 651 N N . GLU A 1 84 ? 5.681 -5.996 -23.645 1.00 94.31 84 GLU A N 1
ATOM 652 C CA . GLU A 1 84 ? 5.545 -5.675 -25.076 1.00 94.31 84 GLU A CA 1
ATOM 653 C C . GLU A 1 84 ? 4.738 -4.395 -25.331 1.00 94.31 84 GLU A C 1
ATOM 655 O O . GLU A 1 84 ? 4.979 -3.684 -26.302 1.00 94.31 84 GLU A O 1
ATOM 660 N N . SER A 1 85 ? 3.758 -4.112 -24.469 1.00 95.00 85 SER A N 1
ATOM 661 C CA . SER A 1 85 ? 2.765 -3.046 -24.690 1.00 95.00 85 SER A CA 1
ATOM 662 C C . SER A 1 85 ? 2.746 -1.953 -23.623 1.00 95.00 85 SER A C 1
ATOM 664 O O . SER A 1 85 ? 2.029 -0.973 -23.790 1.00 95.00 85 SER A O 1
ATOM 666 N N . LEU A 1 86 ? 3.462 -2.139 -22.511 1.00 94.56 86 LEU A N 1
ATOM 667 C CA . LEU A 1 86 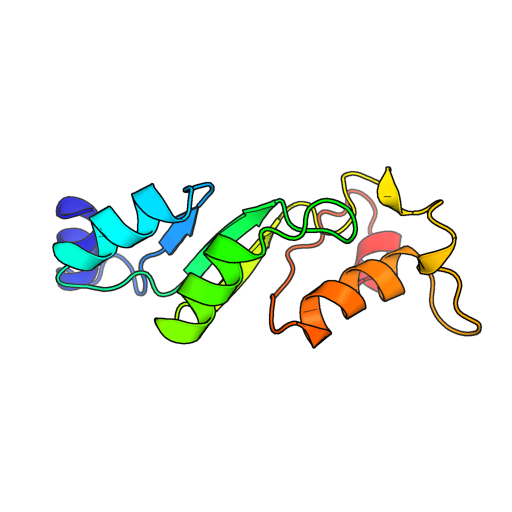? 3.391 -1.255 -21.343 1.00 94.56 86 LEU A CA 1
ATOM 668 C C . LEU A 1 86 ? 4.780 -0.718 -21.024 1.00 94.56 86 LEU A C 1
ATOM 670 O O . LEU A 1 86 ? 5.773 -1.426 -21.200 1.00 94.56 86 LEU A O 1
ATOM 674 N N . THR A 1 87 ? 4.847 0.514 -20.527 1.00 94.94 87 THR A N 1
ATOM 675 C CA . THR A 1 87 ? 6.111 1.081 -20.048 1.00 94.94 87 THR A CA 1
ATOM 676 C C . THR A 1 87 ? 6.535 0.414 -18.734 1.00 94.94 87 THR A C 1
ATOM 678 O O . THR A 1 87 ? 5.682 -0.071 -17.982 1.00 94.94 87 THR A O 1
ATOM 681 N N . PRO A 1 88 ? 7.834 0.423 -18.379 1.00 95.38 88 PRO A N 1
ATOM 682 C CA . PRO A 1 88 ? 8.276 -0.096 -17.086 1.00 95.38 88 PRO A CA 1
ATOM 683 C C . PRO A 1 88 ? 7.555 0.548 -15.891 1.00 95.38 88 PRO A C 1
ATOM 685 O O . PRO A 1 88 ? 7.268 -0.126 -14.902 1.00 95.38 88 PRO A O 1
ATOM 688 N N . ALA A 1 89 ? 7.201 1.835 -15.992 1.00 94.31 89 ALA A N 1
ATOM 689 C CA . ALA A 1 89 ? 6.439 2.537 -14.962 1.00 94.31 89 ALA A CA 1
ATOM 690 C C . ALA A 1 89 ? 5.017 1.974 -14.822 1.00 94.31 89 ALA A C 1
ATOM 692 O O . ALA A 1 89 ? 4.585 1.668 -13.708 1.00 94.31 89 ALA A O 1
ATOM 693 N N . GLN A 1 90 ? 4.325 1.752 -15.941 1.00 95.25 90 GLN A N 1
ATOM 694 C CA . GLN A 1 90 ? 2.997 1.137 -15.955 1.00 95.25 90 GLN A CA 1
ATOM 695 C C . GLN A 1 90 ? 3.023 -0.290 -15.402 1.00 95.25 90 GLN A C 1
ATOM 697 O O . GLN A 1 90 ? 2.149 -0.653 -14.616 1.00 95.25 90 GLN A O 1
ATOM 702 N N . VAL A 1 91 ? 4.042 -1.088 -15.739 1.00 96.69 91 VAL A N 1
ATOM 703 C CA . VAL A 1 91 ? 4.201 -2.448 -15.195 1.00 96.69 91 VAL A CA 1
ATOM 704 C C . VAL A 1 91 ? 4.451 -2.408 -13.683 1.00 96.69 91 VAL A C 1
ATOM 706 O O . VAL A 1 91 ? 3.835 -3.171 -12.940 1.00 96.69 91 VAL A O 1
ATOM 709 N N . ALA A 1 92 ? 5.285 -1.485 -13.194 1.00 95.38 92 ALA A N 1
ATOM 710 C CA . ALA A 1 92 ? 5.545 -1.317 -11.761 1.00 95.38 92 ALA A CA 1
ATOM 711 C C . ALA A 1 92 ? 4.309 -0.825 -10.977 1.00 95.38 92 ALA A C 1
ATOM 713 O O . ALA A 1 92 ? 4.071 -1.255 -9.843 1.00 95.38 92 ALA A O 1
ATOM 714 N N . ILE A 1 93 ? 3.490 0.044 -11.576 1.00 95.12 93 ILE A N 1
ATOM 715 C CA . ILE A 1 93 ? 2.193 0.446 -11.015 1.00 95.12 93 ILE A CA 1
ATOM 716 C C . ILE A 1 93 ? 1.241 -0.749 -10.992 1.00 95.12 93 ILE A C 1
ATOM 718 O O . ILE A 1 93 ? 0.672 -1.065 -9.945 1.00 95.12 93 ILE A O 1
ATOM 722 N N . ARG A 1 94 ? 1.111 -1.457 -12.119 1.00 95.62 94 ARG A N 1
ATOM 723 C CA . ARG A 1 94 ? 0.233 -2.620 -12.250 1.00 95.62 94 ARG A CA 1
ATOM 724 C C . ARG A 1 94 ? 0.584 -3.719 -11.253 1.00 95.62 94 ARG A C 1
ATOM 726 O O . ARG A 1 94 ? -0.320 -4.271 -10.633 1.00 95.62 94 ARG A O 1
ATOM 733 N N . PHE A 1 95 ? 1.876 -3.951 -11.026 1.00 95.88 95 PHE A N 1
ATOM 734 C CA . PHE A 1 95 ? 2.369 -4.869 -10.005 1.00 95.88 95 PHE A CA 1
ATOM 735 C C . PHE A 1 95 ? 1.760 -4.588 -8.625 1.00 95.88 95 PHE A C 1
ATOM 737 O O . PHE A 1 95 ? 1.353 -5.527 -7.948 1.00 95.88 95 PHE A O 1
ATOM 744 N N . ASN A 1 96 ? 1.666 -3.318 -8.209 1.00 96.50 96 ASN A N 1
ATOM 745 C CA . ASN A 1 96 ? 1.036 -2.944 -6.940 1.00 96.50 96 ASN A CA 1
ATOM 746 C C . ASN A 1 96 ? -0.486 -3.164 -6.964 1.00 96.50 96 ASN A C 1
ATOM 748 O O . ASN A 1 96 ? -1.055 -3.688 -6.006 1.00 96.50 96 ASN A O 1
ATOM 752 N N . LEU A 1 97 ? -1.149 -2.834 -8.070 1.00 96.31 97 LEU A N 1
ATOM 753 C CA . LEU A 1 97 ? -2.595 -3.020 -8.193 1.00 96.31 97 LEU A CA 1
ATOM 754 C C . LEU A 1 97 ? -2.996 -4.500 -8.115 1.00 96.31 97 LEU A C 1
ATOM 756 O O . LEU A 1 97 ? -3.932 -4.843 -7.392 1.00 96.31 97 LEU A O 1
ATOM 760 N N . ASP A 1 98 ? -2.262 -5.387 -8.791 1.00 96.50 98 ASP A N 1
ATOM 761 C CA . ASP A 1 98 ? -2.573 -6.823 -8.841 1.00 96.50 98 ASP A CA 1
ATOM 762 C C . ASP A 1 98 ? -2.447 -7.510 -7.472 1.00 96.50 98 ASP A C 1
ATOM 764 O O . ASP A 1 98 ? -3.141 -8.486 -7.188 1.00 96.50 98 ASP A O 1
ATOM 768 N N . ARG A 1 99 ? -1.616 -6.968 -6.578 1.00 96.44 99 ARG A N 1
ATOM 769 C CA . ARG A 1 99 ? -1.498 -7.420 -5.181 1.00 96.44 99 ARG A CA 1
ATOM 770 C C . ARG A 1 99 ? -2.458 -6.705 -4.225 1.00 96.44 99 ARG A C 1
ATOM 772 O O . ARG A 1 99 ? -2.257 -6.775 -3.014 1.00 96.44 99 ARG A O 1
ATOM 779 N N . GLY A 1 100 ? -3.453 -5.975 -4.727 1.00 96.69 100 GLY A N 1
ATOM 780 C CA . GLY A 1 100 ? -4.418 -5.252 -3.895 1.00 96.69 100 GLY A CA 1
ATOM 781 C C . GLY A 1 100 ? -3.799 -4.098 -3.101 1.00 96.69 100 GLY A C 1
ATOM 782 O O . GLY A 1 100 ? -4.174 -3.878 -1.946 1.00 96.69 100 GLY A O 1
ATOM 783 N N . VAL A 1 101 ? -2.822 -3.403 -3.688 1.00 97.75 101 VAL A N 1
ATOM 784 C CA . VAL A 1 101 ? -2.204 -2.191 -3.140 1.00 97.75 101 VAL A CA 1
ATOM 785 C C . VAL A 1 101 ? -2.497 -1.026 -4.084 1.00 97.75 101 VAL A C 1
ATOM 787 O O . VAL A 1 101 ? -2.061 -1.011 -5.233 1.00 97.75 101 VAL A O 1
ATOM 790 N N . SER A 1 102 ? -3.239 -0.035 -3.597 1.00 96.62 102 SER A N 1
ATOM 791 C CA . SER A 1 102 ? -3.466 1.216 -4.327 1.00 96.62 102 SER A CA 1
ATOM 792 C C . SER A 1 102 ? -2.165 2.008 -4.425 1.00 96.62 102 SER A C 1
ATOM 794 O O . SER A 1 102 ? -1.294 1.859 -3.575 1.00 96.62 102 SER A O 1
ATOM 796 N N . VAL A 1 103 ? -2.026 2.886 -5.416 1.00 94.44 103 VAL A N 1
ATOM 797 C CA . VAL A 1 103 ? -0.799 3.672 -5.622 1.00 94.44 103 VAL A CA 1
ATOM 798 C C . VAL A 1 103 ? -1.061 5.176 -5.564 1.00 94.44 103 VAL A C 1
ATOM 800 O O . VAL A 1 103 ? -2.108 5.650 -6.000 1.00 94.44 103 VAL A O 1
ATOM 803 N N . LEU A 1 104 ? -0.077 5.929 -5.072 1.00 87.06 104 LEU A N 1
ATOM 804 C CA . LEU A 1 104 ? 0.045 7.374 -5.263 1.00 87.06 104 LEU A CA 1
ATOM 805 C C . LEU A 1 104 ? 1.284 7.650 -6.129 1.00 87.06 104 LEU A C 1
ATOM 807 O O . LEU A 1 104 ? 2.382 7.832 -5.590 1.00 87.06 104 LEU A O 1
ATOM 811 N N . PRO A 1 105 ? 1.161 7.638 -7.469 1.00 74.69 105 PRO A N 1
ATOM 812 C CA . PRO A 1 105 ? 2.283 7.953 -8.337 1.00 74.69 105 PRO A CA 1
ATOM 813 C C . PRO A 1 105 ? 2.589 9.451 -8.240 1.00 74.69 105 PRO A C 1
ATOM 815 O O . PRO A 1 105 ? 1.837 10.300 -8.713 1.00 74.69 105 PRO A O 1
ATOM 818 N N . GLY A 1 106 ? 3.710 9.790 -7.605 1.00 71.56 106 GLY A N 1
ATOM 819 C CA . GLY A 1 106 ? 4.246 11.145 -7.659 1.00 71.56 106 GLY A CA 1
ATOM 820 C C . GLY A 1 106 ? 4.774 11.444 -9.063 1.00 71.56 106 GLY A C 1
ATOM 821 O O . GLY A 1 106 ? 5.578 10.682 -9.598 1.00 71.56 106 GLY A O 1
ATOM 822 N N . ALA A 1 107 ? 4.361 12.563 -9.652 1.00 71.94 107 ALA A N 1
ATOM 823 C CA . ALA A 1 107 ? 4.837 13.015 -10.954 1.00 71.94 107 ALA A CA 1
ATOM 824 C C . ALA A 1 107 ? 5.153 14.515 -10.917 1.00 71.94 107 ALA A C 1
ATOM 826 O O . ALA A 1 107 ? 4.349 15.318 -10.456 1.00 71.94 107 ALA A O 1
ATOM 827 N N . MET A 1 108 ? 6.329 14.895 -11.430 1.00 68.81 108 MET A N 1
ATOM 828 C CA . MET A 1 108 ? 6.722 16.306 -11.600 1.00 68.81 108 MET A CA 1
ATOM 829 C C . MET A 1 108 ? 6.444 16.844 -13.012 1.00 68.81 108 MET A C 1
ATOM 831 O O . MET A 1 108 ? 6.585 18.038 -13.257 1.00 68.81 108 MET A O 1
ATOM 835 N N . LYS A 1 109 ? 6.078 15.968 -13.955 1.00 73.12 109 LYS A N 1
ATOM 836 C CA . LYS A 1 109 ? 5.768 16.305 -15.350 1.00 73.12 109 LYS A CA 1
ATOM 837 C C . LYS A 1 109 ? 4.366 15.822 -15.685 1.00 73.12 1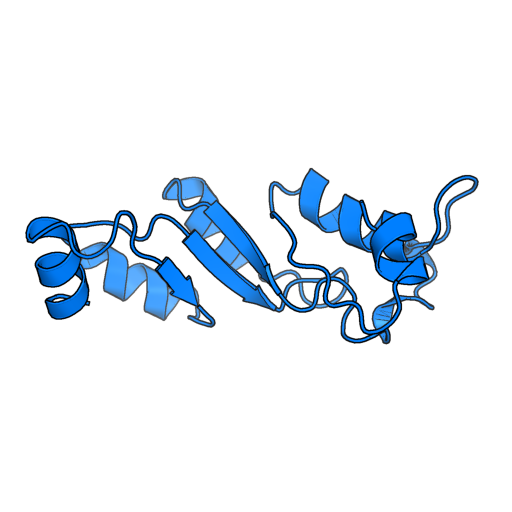09 LYS A C 1
ATOM 839 O O . LYS A 1 109 ? 4.019 14.698 -15.330 1.00 73.12 109 LYS A O 1
ATOM 844 N N . LEU A 1 110 ? 3.609 16.635 -16.419 1.00 74.00 110 LEU A N 1
ATOM 845 C CA . LEU A 1 110 ? 2.249 16.289 -16.838 1.00 74.00 110 LEU A CA 1
ATOM 846 C C . LEU A 1 110 ? 2.215 15.022 -17.703 1.00 74.00 110 LEU A C 1
ATOM 848 O O . LEU A 1 110 ? 1.363 14.172 -17.491 1.00 74.00 110 LEU A O 1
ATOM 852 N N . SER A 1 111 ? 3.209 14.836 -18.576 1.00 75.31 111 SER A N 1
ATOM 853 C CA . SER A 1 111 ? 3.333 13.628 -19.401 1.00 75.31 111 SER A CA 1
ATOM 854 C C . SER A 1 111 ? 3.408 12.339 -18.574 1.00 75.31 111 SER A C 1
ATOM 856 O O . SER A 1 111 ? 2.873 11.319 -18.982 1.00 75.31 111 SER A O 1
ATOM 858 N N . HIS A 1 112 ? 4.027 12.375 -17.387 1.00 77.81 112 HIS A N 1
ATOM 859 C CA . HIS A 1 112 ? 4.062 11.217 -16.486 1.00 77.81 112 HIS A CA 1
ATOM 860 C C . HIS A 1 112 ? 2.742 11.024 -15.735 1.00 77.81 112 HIS A C 1
ATOM 862 O O . HIS A 1 112 ? 2.478 9.930 -15.258 1.00 77.81 112 HIS A O 1
ATOM 868 N N . VAL A 1 113 ? 1.927 12.070 -15.570 1.00 77.44 113 VAL A N 1
ATOM 869 C CA . VAL A 1 113 ? 0.572 11.904 -15.024 1.00 77.44 113 VAL A CA 1
ATOM 870 C C . VAL A 1 113 ? -0.279 11.163 -16.048 1.00 77.44 113 VAL A C 1
ATOM 872 O O . VAL A 1 113 ? -0.904 10.175 -15.697 1.00 77.44 113 VAL A O 1
ATOM 875 N N . GLU A 1 114 ? -0.245 11.596 -17.309 1.00 79.94 114 GLU A N 1
ATOM 876 C CA . GLU A 1 114 ? -1.005 10.978 -18.404 1.00 79.94 114 GLU A CA 1
ATOM 877 C C . GLU A 1 114 ? -0.598 9.521 -18.657 1.00 79.94 114 GLU A C 1
ATOM 879 O O . GLU A 1 114 ? -1.454 8.688 -18.923 1.00 79.94 114 GLU A O 1
ATOM 884 N N . GLU A 1 115 ? 0.691 9.196 -18.540 1.00 81.38 115 GLU A N 1
ATOM 885 C CA . GLU A 1 115 ? 1.194 7.824 -18.689 1.00 81.38 115 GLU A CA 1
ATOM 886 C C . GLU A 1 115 ? 0.737 6.879 -17.560 1.00 81.38 115 GLU A C 1
ATOM 888 O O . GLU A 1 115 ? 0.560 5.681 -17.795 1.00 81.38 115 GLU A O 1
ATOM 893 N N . ASN A 1 116 ? 0.584 7.403 -16.338 1.00 80.75 116 ASN A N 1
ATOM 894 C CA . ASN A 1 116 ? 0.406 6.615 -15.112 1.00 80.75 116 ASN A CA 1
ATOM 895 C C . ASN A 1 116 ? -1.058 6.455 -14.658 1.00 80.75 116 ASN A C 1
ATOM 897 O O . ASN A 1 116 ? -1.288 5.822 -13.622 1.00 80.75 116 ASN A O 1
ATOM 901 N N . VAL A 1 117 ? -2.019 7.048 -15.375 1.00 73.31 117 VAL A N 1
ATOM 902 C CA . VAL A 1 117 ? -3.473 6.923 -15.135 1.00 73.31 117 VAL A CA 1
ATOM 903 C C . VAL A 1 117 ? -4.056 5.848 -16.042 1.00 73.31 117 VAL A C 1
ATOM 905 O O . VAL A 1 117 ? -4.843 5.027 -15.519 1.00 73.31 117 VAL A O 1
#

Foldseek 3Di:
DVVVVVCVVVVVDVFAAEEDDQLVRLVVCVVDDPGHHQEYEYADWPVRHSVNNLVVCVVVNHQYEHEPLCVVVPCQPPPVLDDDPAHSLCSRCVVCVVSRHHYDDDDPDPVVVVRND

Radius of gyration: 16.25 Å; Cα contacts (8 Å, |Δi|>4): 162; chains: 1; bounding box: 33×26×47 Å

Secondary structure (DSSP, 8-state):
-HHHHHHHHTTS-S--EEES--HHHHHHHHTT-SS--SEEEEE-BTTB--HHHHHHHHHTT-EEEEESTTGGGTTTT-GGG--SSS-HHHHHHHHHHHTT-EEE---SSHHHHHHH-

Solvent-accessible surface area (backbone atoms only — not comparable to full-atom values): 6857 Å² total; per-residue (Å²): 106,73,67,58,49,49,39,38,76,72,62,79,38,95,74,49,66,50,62,79,61,55,46,71,56,48,55,56,47,68,75,70,51,90,68,74,52,52,34,42,35,35,75,30,24,94,91,42,68,53,62,68,40,51,54,49,28,57,76,72,70,23,45,40,35,18,35,52,28,49,56,90,57,77,54,50,81,42,75,89,31,72,53,96,88,49,53,34,63,45,41,38,48,45,56,38,48,78,72,68,26,47,74,48,81,84,64,96,46,69,70,54,47,69,68,69,109

Sequence (117 aa):
WTELEEMHREGKVRALGVCNMSAPQLERLLKFCAIRPAVYEAESHILHQQHDVVALCHREKIAVLAHTPLGQGSVLDQACLAHESLTPAQVAIRFNLDRGVSVLPGAMKLSHVEENV